Protein AF-A0A9D4VTA0-F1 (afdb_monomer_lite)

Sequence (125 aa):
MDSRAQNNPCTVEEVFRDFKGRRAGLSKALTTDVEDFYNQCDPDKENLCLYGFPSEQWEVNLPAEEVPPELPEPVLGINFARDGMQEKDWMSLVAVHSDSWLLAIAYYFGARFEFDNLTGNAFSI

Structure (mmCIF, N/CA/C/O backbone):
data_AF-A0A9D4VTA0-F1
#
_entry.id   AF-A0A9D4VTA0-F1
#
loop_
_atom_site.group_PDB
_atom_site.id
_atom_site.type_symbol
_atom_site.label_atom_id
_atom_site.label_alt_id
_atom_site.label_comp_id
_atom_site.label_asym_id
_atom_site.label_entity_id
_atom_site.label_seq_id
_atom_site.pdbx_PDB_ins_code
_atom_site.Cartn_x
_atom_site.Cartn_y
_atom_site.Cartn_z
_atom_site.occupancy
_atom_site.B_iso_or_equiv
_atom_site.auth_seq_id
_atom_site.auth_comp_id
_atom_site.auth_asym_id
_atom_site.auth_atom_id
_atom_site.pdbx_PDB_model_num
ATOM 1 N N . MET A 1 1 ? -10.178 13.461 -18.631 1.00 32.44 1 MET A N 1
ATOM 2 C CA . MET A 1 1 ? -8.840 14.091 -18.639 1.00 32.44 1 MET A CA 1
ATOM 3 C C . MET A 1 1 ? -7.875 12.963 -18.361 1.00 32.44 1 MET A C 1
ATOM 5 O O . MET A 1 1 ? -7.663 12.618 -17.208 1.00 32.44 1 MET A O 1
ATOM 9 N N . ASP A 1 2 ? -7.420 12.314 -19.427 1.00 32.69 2 ASP A N 1
ATOM 10 C CA . ASP A 1 2 ? -6.638 11.085 -19.350 1.00 32.69 2 ASP A CA 1
ATOM 11 C C . ASP A 1 2 ? -5.161 11.432 -19.224 1.00 32.69 2 ASP A C 1
ATOM 13 O O . ASP A 1 2 ? -4.492 11.772 -20.195 1.00 32.69 2 ASP A O 1
ATOM 17 N N . SER A 1 3 ? -4.655 11.363 -18.000 1.00 32.12 3 SER A N 1
ATOM 18 C CA . SER A 1 3 ? -3.224 11.404 -17.702 1.00 32.12 3 SER A CA 1
ATOM 19 C C . SER A 1 3 ? -2.720 10.025 -17.268 1.00 32.12 3 SER A C 1
ATOM 21 O O . SER A 1 3 ? -1.893 9.911 -16.370 1.00 32.12 3 SER A O 1
ATOM 23 N N . ARG A 1 4 ? -3.185 8.960 -17.940 1.00 39.97 4 ARG A N 1
ATOM 24 C CA . ARG A 1 4 ? -2.492 7.662 -17.985 1.00 39.97 4 ARG A CA 1
ATOM 25 C C . ARG A 1 4 ? -1.350 7.737 -18.999 1.00 39.97 4 ARG A C 1
ATOM 27 O O . ARG A 1 4 ? -1.319 7.004 -19.979 1.00 39.97 4 ARG A O 1
ATOM 34 N N . ALA A 1 5 ? -0.390 8.630 -18.769 1.00 39.75 5 ALA A N 1
ATOM 35 C CA . ALA A 1 5 ? 0.943 8.398 -19.307 1.00 39.75 5 ALA A CA 1
ATOM 36 C C . ALA A 1 5 ? 1.496 7.185 -18.541 1.00 39.75 5 ALA A C 1
ATOM 38 O O . ALA A 1 5 ? 2.133 7.332 -17.499 1.00 39.75 5 ALA A O 1
ATOM 39 N N . GLN A 1 6 ? 1.128 5.986 -19.004 1.00 52.59 6 GLN A N 1
ATOM 40 C CA . GLN A 1 6 ? 1.672 4.702 -18.581 1.00 52.59 6 GLN A CA 1
ATOM 41 C C . GLN A 1 6 ? 3.169 4.718 -18.902 1.00 52.59 6 GLN A C 1
ATOM 43 O O . GLN A 1 6 ? 3.608 4.293 -19.966 1.00 52.59 6 GLN A O 1
ATOM 48 N N . ASN A 1 7 ? 3.961 5.278 -17.987 1.00 54.34 7 ASN A N 1
ATOM 49 C CA . ASN A 1 7 ? 5.403 5.093 -17.962 1.00 54.34 7 ASN A CA 1
ATOM 50 C C . ASN A 1 7 ? 5.643 3.633 -17.583 1.00 54.34 7 ASN A C 1
ATOM 52 O O . ASN A 1 7 ? 5.785 3.321 -16.404 1.00 54.34 7 ASN A O 1
ATOM 56 N N . ASN A 1 8 ? 5.609 2.741 -18.572 1.00 63.91 8 ASN A N 1
ATOM 57 C CA . ASN A 1 8 ? 6.059 1.368 -18.409 1.00 63.91 8 ASN A CA 1
ATOM 58 C C . ASN A 1 8 ? 7.568 1.434 -18.107 1.00 63.91 8 ASN A C 1
ATOM 60 O O . ASN A 1 8 ? 8.312 1.889 -18.978 1.00 63.91 8 ASN A O 1
ATOM 64 N N . PRO A 1 9 ? 8.029 1.109 -16.887 1.00 66.94 9 PRO A N 1
ATOM 65 C CA . PRO A 1 9 ? 9.435 1.251 -16.533 1.00 66.94 9 PRO A CA 1
ATOM 66 C C . PRO A 1 9 ? 10.286 0.313 -17.396 1.00 66.94 9 PRO A C 1
ATOM 68 O O . PRO A 1 9 ? 10.043 -0.892 -17.409 1.00 66.94 9 PRO A O 1
ATOM 71 N N . CYS A 1 10 ? 11.288 0.850 -18.094 1.00 72.56 10 CYS A N 1
ATOM 72 C CA . CYS A 1 10 ? 12.090 0.103 -19.066 1.00 72.56 10 CYS A CA 1
ATOM 73 C C . CYS A 1 10 ? 13.550 -0.079 -18.626 1.00 72.56 10 CYS A C 1
ATOM 75 O O . CYS A 1 10 ? 14.372 -0.489 -19.435 1.00 72.56 10 CYS A O 1
ATOM 77 N N . THR A 1 11 ? 13.917 0.220 -17.376 1.00 87.00 11 THR A N 1
ATOM 78 C CA . THR A 1 11 ? 15.230 -0.152 -16.809 1.00 87.00 11 THR A CA 1
ATOM 79 C C . THR A 1 11 ? 15.100 -0.621 -15.361 1.00 87.00 11 THR A C 1
ATOM 81 O O . THR A 1 11 ? 14.105 -0.337 -14.691 1.00 87.00 11 THR A O 1
ATOM 84 N N . VAL A 1 12 ? 16.132 -1.299 -14.843 1.00 89.06 12 VAL A N 1
ATOM 85 C CA . VAL A 1 12 ? 16.199 -1.733 -13.434 1.00 89.06 12 VAL A CA 1
ATOM 86 C C . VAL A 1 12 ? 16.011 -0.551 -12.477 1.00 89.06 12 VAL A C 1
ATOM 88 O O . VAL A 1 12 ? 15.290 -0.658 -11.486 1.00 89.06 12 VAL A O 1
ATOM 91 N N . GLU A 1 13 ? 16.618 0.596 -12.777 1.00 91.44 13 GLU A N 1
ATOM 92 C CA . GLU A 1 13 ? 16.502 1.817 -11.980 1.00 91.44 13 GLU A CA 1
ATOM 93 C C . GLU A 1 13 ? 15.074 2.364 -11.982 1.00 91.44 13 GLU A C 1
ATOM 95 O O . GLU A 1 13 ? 14.597 2.840 -10.949 1.00 91.44 13 GLU A O 1
ATOM 100 N N . GLU A 1 14 ? 14.380 2.294 -13.118 1.00 91.69 14 GLU A N 1
ATOM 101 C CA . GLU A 1 14 ? 12.995 2.745 -13.228 1.00 91.69 14 GLU A CA 1
ATOM 102 C C . GLU A 1 14 ? 12.033 1.809 -12.498 1.00 91.69 14 GLU A C 1
ATOM 104 O O . GLU A 1 14 ? 11.169 2.296 -11.768 1.00 91.69 14 GLU A O 1
ATOM 109 N N . VAL A 1 15 ? 12.230 0.491 -12.614 1.00 92.75 15 VAL A N 1
ATOM 110 C CA . VAL A 1 15 ? 11.475 -0.519 -11.855 1.00 92.75 15 VAL A CA 1
ATOM 111 C C . VAL A 1 15 ? 11.689 -0.321 -10.357 1.00 92.75 15 VAL A C 1
ATOM 113 O O . VAL A 1 15 ? 10.735 -0.295 -9.582 1.00 92.75 15 VAL A O 1
ATOM 116 N N . PHE A 1 16 ? 12.933 -0.111 -9.923 1.00 94.50 16 PHE A N 1
ATOM 117 C CA . PHE A 1 16 ? 13.227 0.125 -8.513 1.00 94.50 16 PHE A CA 1
ATOM 118 C C . PHE A 1 16 ? 12.671 1.466 -8.010 1.00 94.50 16 PHE A C 1
ATOM 120 O O . PHE A 1 16 ? 12.272 1.584 -6.848 1.00 94.50 16 PHE A O 1
ATOM 127 N N . ARG A 1 17 ? 12.624 2.495 -8.863 1.00 95.81 17 ARG A N 1
ATOM 128 C CA . ARG A 1 17 ? 11.980 3.780 -8.554 1.00 95.81 17 ARG A CA 1
ATOM 129 C C . ARG A 1 17 ? 10.468 3.616 -8.384 1.00 95.81 17 ARG A C 1
ATOM 131 O O . ARG A 1 17 ? 9.944 4.119 -7.394 1.00 95.81 17 ARG A O 1
ATOM 138 N N . ASP A 1 18 ? 9.805 2.892 -9.286 1.00 96.25 18 ASP A N 1
ATOM 139 C CA . ASP A 1 18 ? 8.381 2.541 -9.184 1.00 96.25 18 ASP A CA 1
ATOM 140 C C . ASP A 1 18 ? 8.101 1.765 -7.884 1.00 96.25 18 ASP A C 1
ATOM 142 O O . ASP A 1 18 ? 7.295 2.215 -7.066 1.00 96.25 18 ASP A O 1
ATOM 146 N N . PHE A 1 19 ? 8.870 0.701 -7.618 1.00 97.31 19 PHE A N 1
ATOM 147 C CA . PHE A 1 19 ? 8.779 -0.096 -6.391 1.00 97.31 19 PHE A CA 1
ATOM 148 C C . PHE A 1 19 ? 8.879 0.771 -5.131 1.00 97.31 19 PHE A C 1
ATOM 150 O O . PHE A 1 19 ? 8.045 0.666 -4.230 1.00 97.31 19 PHE A O 1
ATOM 157 N N . LYS A 1 20 ? 9.885 1.655 -5.055 1.00 98.31 20 LYS A N 1
ATOM 158 C CA . LYS A 1 20 ? 10.062 2.553 -3.903 1.00 98.31 20 LYS A CA 1
ATOM 159 C C . LYS A 1 20 ? 8.881 3.499 -3.728 1.00 98.31 20 LYS A C 1
ATOM 161 O O . LYS A 1 20 ? 8.456 3.695 -2.592 1.00 98.31 20 LYS A O 1
ATOM 166 N N . GLY A 1 21 ? 8.362 4.056 -4.822 1.00 98.50 21 GLY A N 1
ATOM 167 C CA . GLY A 1 21 ? 7.210 4.952 -4.787 1.00 98.50 21 GLY A CA 1
ATOM 168 C C . GLY A 1 21 ? 5.980 4.254 -4.211 1.00 98.50 21 GLY A C 1
ATOM 169 O O . GLY A 1 21 ? 5.426 4.687 -3.201 1.00 98.50 21 GLY A O 1
ATOM 170 N N . ARG A 1 22 ? 5.623 3.096 -4.774 1.00 98.62 22 ARG A N 1
ATOM 171 C CA . ARG A 1 22 ? 4.481 2.297 -4.303 1.00 98.62 22 ARG A CA 1
ATOM 172 C C . ARG A 1 22 ? 4.647 1.854 -2.853 1.00 98.62 22 ARG A C 1
ATOM 174 O O . ARG A 1 22 ? 3.715 1.988 -2.064 1.00 98.62 22 ARG A O 1
ATOM 181 N N . ARG A 1 23 ? 5.845 1.389 -2.480 1.00 98.75 23 ARG A N 1
ATOM 182 C CA . ARG A 1 23 ? 6.174 1.004 -1.100 1.00 98.75 23 ARG A CA 1
ATOM 183 C C . ARG A 1 23 ? 6.018 2.170 -0.128 1.00 98.75 23 ARG A C 1
ATOM 185 O O . ARG A 1 23 ? 5.537 1.959 0.978 1.00 98.75 23 ARG A O 1
ATOM 192 N N . ALA A 1 24 ? 6.411 3.382 -0.515 1.00 98.75 24 ALA A N 1
ATOM 193 C CA . ALA A 1 24 ? 6.226 4.563 0.322 1.00 98.75 24 ALA A CA 1
ATOM 194 C C . ALA A 1 24 ? 4.736 4.866 0.544 1.00 98.75 24 ALA A C 1
ATOM 196 O O . ALA A 1 24 ? 4.349 5.132 1.678 1.00 98.75 24 ALA A O 1
ATOM 197 N N . GLY A 1 25 ? 3.901 4.756 -0.496 1.00 98.69 25 GLY A N 1
ATOM 198 C CA . GLY A 1 25 ? 2.443 4.886 -0.370 1.00 98.69 25 GLY A CA 1
ATOM 199 C C . GLY A 1 25 ? 1.846 3.857 0.593 1.00 98.69 25 GLY A C 1
ATOM 200 O O . GLY A 1 25 ? 1.174 4.225 1.552 1.00 98.69 25 GLY A O 1
ATOM 201 N N . LEU A 1 26 ? 2.176 2.577 0.408 1.00 98.69 26 LEU A N 1
ATOM 202 C CA . LEU A 1 26 ? 1.720 1.493 1.288 1.00 98.69 26 LEU A CA 1
ATOM 203 C C . LEU A 1 26 ? 2.212 1.670 2.729 1.00 98.69 26 LEU A C 1
ATOM 205 O O . LEU A 1 26 ? 1.461 1.473 3.679 1.00 98.69 26 LEU A O 1
ATOM 209 N N . SER A 1 27 ? 3.464 2.097 2.908 1.00 98.62 27 SER A N 1
ATOM 210 C CA . SER A 1 27 ? 4.005 2.386 4.234 1.00 98.62 27 SER A CA 1
ATOM 211 C C . SER A 1 27 ? 3.253 3.529 4.912 1.00 98.62 27 SER A C 1
ATOM 213 O O . SER A 1 27 ? 3.067 3.459 6.123 1.00 98.62 27 SER A O 1
ATOM 215 N N . LYS A 1 28 ? 2.823 4.566 4.177 1.00 98.69 28 LYS A N 1
ATOM 216 C CA . LYS A 1 28 ? 2.005 5.657 4.733 1.00 98.69 28 LYS A CA 1
ATOM 217 C C . LYS A 1 28 ? 0.652 5.125 5.203 1.00 98.69 28 LYS A C 1
ATOM 219 O O . LYS A 1 28 ? 0.353 5.302 6.381 1.00 98.69 28 LYS A O 1
ATOM 224 N N . ALA A 1 29 ? -0.062 4.377 4.356 1.00 98.69 29 ALA A N 1
ATOM 225 C CA . ALA A 1 29 ? -1.334 3.733 4.706 1.00 98.69 29 ALA A CA 1
ATOM 226 C C . ALA A 1 29 ? -1.227 2.896 5.991 1.00 98.69 29 ALA A C 1
ATOM 228 O O . ALA A 1 29 ? -2.066 2.981 6.878 1.00 98.69 29 ALA A O 1
ATOM 229 N N . LEU A 1 30 ? -0.148 2.115 6.113 1.00 98.38 30 LEU A N 1
ATOM 230 C CA . LEU A 1 30 ? 0.040 1.174 7.217 1.00 98.38 30 LEU A CA 1
ATOM 231 C C . LEU A 1 30 ? 0.674 1.784 8.478 1.00 98.38 30 LEU A C 1
ATOM 233 O O . LEU A 1 30 ? 0.889 1.066 9.454 1.00 98.38 30 LEU A O 1
ATOM 237 N N . THR A 1 31 ? 1.020 3.077 8.472 1.00 98.25 31 THR A N 1
ATOM 238 C CA . THR A 1 31 ? 1.672 3.728 9.623 1.00 98.25 31 THR A CA 1
ATOM 239 C C . THR A 1 31 ? 1.136 5.123 9.915 1.00 98.25 31 THR A C 1
ATOM 241 O O . THR A 1 31 ? 0.595 5.355 10.988 1.00 98.25 31 THR A O 1
ATOM 244 N N . THR A 1 32 ? 1.311 6.061 8.986 1.00 98.50 32 THR A N 1
ATOM 245 C CA . THR A 1 32 ? 1.012 7.484 9.192 1.00 98.50 32 THR A CA 1
ATOM 246 C C . THR A 1 32 ? -0.484 7.740 9.073 1.00 98.50 32 THR A C 1
ATOM 248 O O . THR A 1 32 ? -1.040 8.481 9.877 1.00 98.50 32 THR A O 1
ATOM 251 N N . ASP A 1 33 ? -1.130 7.052 8.132 1.00 98.56 33 ASP A N 1
ATOM 252 C CA . ASP A 1 33 ? -2.539 7.230 7.785 1.00 98.56 33 ASP A CA 1
ATOM 253 C C . ASP A 1 33 ? -3.387 6.027 8.239 1.00 98.56 33 ASP A C 1
ATOM 255 O O . ASP A 1 33 ? -4.440 5.749 7.669 1.00 98.56 33 ASP A O 1
ATOM 259 N N . VAL A 1 34 ? -2.926 5.291 9.260 1.00 97.88 34 VAL A N 1
ATOM 260 C CA . VAL A 1 34 ? -3.540 4.024 9.702 1.00 97.88 34 VAL A CA 1
ATOM 261 C C . VAL A 1 34 ? -5.022 4.163 10.047 1.00 97.88 34 VAL A C 1
ATOM 263 O O . VAL A 1 34 ? -5.810 3.299 9.677 1.00 97.88 34 VAL A O 1
ATOM 266 N N . GLU A 1 35 ? -5.422 5.257 10.698 1.00 97.88 35 GLU A N 1
ATOM 267 C CA . GLU A 1 35 ? -6.826 5.494 11.050 1.00 97.88 35 GLU A CA 1
ATOM 268 C C . GLU A 1 35 ? -7.699 5.703 9.804 1.00 97.88 35 GLU A C 1
ATOM 270 O O . GLU A 1 35 ? -8.801 5.164 9.722 1.00 97.88 35 GLU A O 1
ATOM 275 N N . ASP A 1 36 ? -7.211 6.454 8.813 1.00 98.44 36 ASP A N 1
ATOM 276 C CA . ASP A 1 36 ? -7.928 6.682 7.554 1.00 98.44 36 ASP A CA 1
ATOM 277 C C . ASP A 1 36 ? -8.048 5.378 6.755 1.00 98.44 36 ASP A C 1
ATOM 279 O O . ASP A 1 36 ? -9.143 4.975 6.358 1.00 98.44 36 ASP A O 1
ATOM 283 N N . PHE A 1 37 ? -6.941 4.645 6.625 1.00 98.44 37 PHE A N 1
ATOM 284 C CA . PHE A 1 37 ? -6.919 3.330 5.993 1.00 98.44 37 PHE A CA 1
ATOM 285 C C . PHE A 1 37 ? -7.893 2.342 6.664 1.00 98.44 37 PHE A C 1
ATOM 287 O O . PHE A 1 37 ? -8.692 1.695 5.978 1.00 98.44 37 PHE A O 1
ATOM 294 N N . TYR A 1 38 ? -7.883 2.260 7.999 1.00 97.81 38 TYR A N 1
ATOM 295 C CA . TYR A 1 38 ? -8.777 1.391 8.769 1.00 97.81 38 TYR A CA 1
ATOM 296 C C . TYR A 1 38 ? -10.255 1.731 8.526 1.00 97.81 38 TYR A C 1
ATOM 298 O O . TYR A 1 38 ? -11.079 0.838 8.293 1.00 97.81 38 TYR A O 1
ATOM 306 N N . ASN A 1 39 ? -10.589 3.025 8.537 1.00 97.44 39 ASN A N 1
ATOM 307 C CA . ASN A 1 39 ? -11.952 3.514 8.333 1.00 97.44 39 ASN A CA 1
ATOM 308 C C . ASN A 1 39 ? -12.462 3.278 6.904 1.00 97.44 39 ASN A C 1
ATOM 310 O O . ASN A 1 39 ? -13.650 3.017 6.713 1.00 97.44 39 ASN A O 1
ATOM 314 N N . GLN A 1 40 ? -11.586 3.336 5.896 1.00 98.25 40 GLN A N 1
ATOM 315 C CA . GLN A 1 40 ? -11.956 3.044 4.508 1.00 98.25 40 GLN A CA 1
ATOM 316 C C . GLN A 1 40 ? -12.226 1.548 4.263 1.00 98.25 40 GLN A C 1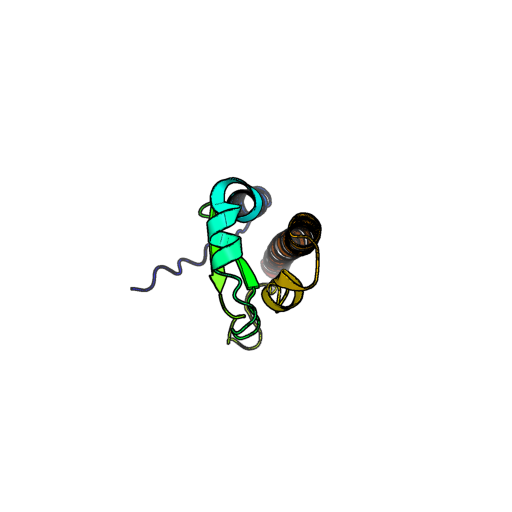
ATOM 318 O O . GLN A 1 40 ? -13.057 1.216 3.411 1.00 98.25 40 GLN A O 1
ATOM 323 N N . CYS A 1 41 ? -11.591 0.657 5.034 1.00 98.00 41 CYS A N 1
ATOM 324 C CA . CYS A 1 41 ? -11.733 -0.802 4.950 1.00 98.00 41 CYS A CA 1
ATOM 325 C C . CYS A 1 41 ? -13.017 -1.333 5.613 1.00 98.00 41 CYS A C 1
ATOM 327 O O . CYS A 1 41 ? -12.967 -2.194 6.487 1.00 98.00 41 CYS A O 1
ATOM 329 N N . ASP A 1 42 ? -14.171 -0.820 5.198 1.00 96.88 42 ASP A N 1
ATOM 330 C CA . ASP A 1 42 ? -15.489 -1.207 5.709 1.00 96.88 42 ASP A CA 1
ATOM 331 C C . ASP A 1 42 ? -15.852 -2.670 5.341 1.00 96.88 42 ASP A C 1
ATOM 333 O O . ASP A 1 42 ? -15.932 -2.984 4.148 1.00 96.88 42 ASP A O 1
ATOM 337 N N . PRO A 1 43 ? -16.067 -3.577 6.317 1.00 96.44 43 PRO A N 1
ATOM 338 C CA . PRO A 1 43 ? -16.424 -4.976 6.076 1.00 96.44 43 PRO A CA 1
ATOM 339 C C . PRO A 1 43 ? -17.793 -5.171 5.417 1.00 96.44 43 PRO A C 1
ATOM 341 O O . PRO A 1 43 ? -18.026 -6.233 4.847 1.00 96.44 43 PRO A O 1
ATOM 344 N N . ASP A 1 44 ? -18.679 -4.171 5.472 1.00 95.94 44 ASP A N 1
ATOM 345 C CA . ASP A 1 44 ? -20.004 -4.230 4.841 1.00 95.94 44 ASP A CA 1
ATOM 346 C C . ASP A 1 44 ? -19.966 -3.862 3.343 1.00 95.94 44 ASP A C 1
ATOM 348 O O . ASP A 1 44 ? -20.972 -3.983 2.637 1.00 95.94 44 ASP A O 1
ATOM 352 N N . LYS A 1 45 ? -18.811 -3.415 2.833 1.00 95.50 45 LYS A N 1
ATOM 353 C CA . LYS A 1 45 ? -18.591 -3.176 1.401 1.00 95.50 45 LYS A CA 1
ATOM 354 C C . LYS A 1 45 ? -18.172 -4.454 0.680 1.00 95.50 45 LYS A C 1
ATOM 356 O O . LYS A 1 45 ? -17.749 -5.437 1.283 1.00 95.50 45 LYS A O 1
ATOM 361 N N . GLU A 1 46 ? -18.245 -4.407 -0.649 1.00 95.69 46 GLU A N 1
ATOM 362 C CA . GLU A 1 46 ? -17.627 -5.415 -1.514 1.00 95.69 46 GLU A CA 1
ATOM 363 C C . GLU A 1 46 ? -16.131 -5.596 -1.202 1.00 95.69 46 GLU A C 1
ATOM 365 O O . GLU A 1 46 ? -15.522 -4.803 -0.486 1.00 95.69 46 GLU A O 1
ATOM 370 N N . ASN A 1 47 ? -15.527 -6.665 -1.718 1.00 95.88 47 ASN A N 1
ATOM 371 C CA . ASN A 1 47 ? -14.152 -7.016 -1.385 1.00 95.88 47 ASN A CA 1
ATOM 372 C C . ASN A 1 47 ? -13.170 -5.941 -1.882 1.00 95.88 47 ASN A C 1
ATOM 374 O O . ASN A 1 47 ? -12.982 -5.769 -3.085 1.00 95.88 47 ASN A O 1
ATOM 378 N N . LEU A 1 48 ? -12.529 -5.246 -0.944 1.00 97.62 48 LEU A N 1
ATOM 379 C CA . LEU A 1 48 ? -11.608 -4.146 -1.216 1.00 97.62 48 LEU A CA 1
ATOM 380 C C . LEU A 1 48 ? -10.158 -4.626 -1.296 1.00 97.62 48 LEU A C 1
ATOM 382 O O . LEU A 1 48 ? -9.777 -5.646 -0.713 1.00 97.62 48 LEU A O 1
ATOM 386 N N . CYS A 1 49 ? -9.348 -3.826 -1.975 1.00 97.81 49 CYS A N 1
ATOM 387 C CA . CYS A 1 49 ? -7.915 -3.981 -2.155 1.00 97.81 49 CYS A CA 1
ATOM 388 C C . CYS A 1 49 ? -7.187 -2.721 -1.669 1.00 97.81 49 CYS A C 1
ATOM 390 O O . CYS A 1 49 ? -7.737 -1.622 -1.737 1.00 97.81 49 CYS A O 1
ATOM 392 N N . LEU A 1 50 ? -5.928 -2.864 -1.244 1.00 98.44 50 LEU A N 1
ATOM 393 C CA . LEU A 1 50 ? -5.032 -1.735 -0.979 1.00 98.44 50 LEU A CA 1
ATOM 394 C C . LEU A 1 50 ? -4.040 -1.586 -2.136 1.00 98.44 50 LEU A C 1
ATOM 396 O O . LEU A 1 50 ? -3.270 -2.503 -2.426 1.00 98.44 50 LEU A O 1
ATOM 400 N N . TYR A 1 51 ? -4.031 -0.410 -2.756 1.00 98.19 51 TYR A N 1
ATOM 401 C CA . TYR A 1 51 ? -3.136 -0.048 -3.847 1.00 98.19 51 TYR A CA 1
ATOM 402 C C . TYR A 1 51 ? -2.079 0.951 -3.388 1.00 98.19 51 TYR A C 1
ATOM 404 O O . TYR A 1 51 ? -2.365 1.907 -2.674 1.00 98.19 51 TYR A O 1
ATOM 412 N N . GLY A 1 52 ? -0.850 0.753 -3.860 1.00 98.12 52 GLY A N 1
ATOM 413 C CA . GLY A 1 52 ? 0.242 1.720 -3.792 1.00 98.12 52 GLY A CA 1
ATOM 414 C C . GLY A 1 52 ? 0.605 2.229 -5.184 1.00 98.12 52 GLY A C 1
ATOM 415 O O . GLY A 1 52 ? 0.705 1.446 -6.138 1.00 98.12 52 GLY A O 1
ATOM 416 N N . PHE A 1 53 ? 0.856 3.533 -5.294 1.00 97.75 53 PHE A N 1
ATOM 417 C CA . PHE A 1 53 ? 1.179 4.197 -6.557 1.00 97.75 53 PHE A CA 1
ATOM 418 C C . PHE A 1 53 ? 2.615 4.728 -6.596 1.00 97.75 53 PHE A C 1
ATOM 420 O O . PHE A 1 53 ? 3.168 5.099 -5.560 1.00 97.75 53 PHE A O 1
ATOM 427 N N . PRO A 1 54 ? 3.223 4.853 -7.791 1.00 96.94 54 PRO A N 1
ATOM 428 C CA . PRO A 1 54 ? 4.578 5.398 -7.936 1.00 96.94 54 PRO A CA 1
ATOM 429 C C . PRO A 1 54 ? 4.709 6.848 -7.452 1.00 96.94 54 PRO A C 1
ATOM 431 O O . PRO A 1 54 ? 5.808 7.295 -7.142 1.00 96.94 54 PRO A O 1
ATOM 434 N N . SER A 1 55 ? 3.586 7.566 -7.355 1.00 97.44 55 SER A N 1
ATOM 435 C CA . SER A 1 55 ? 3.451 8.908 -6.773 1.00 97.44 55 SER A CA 1
ATOM 436 C C . SER A 1 55 ? 3.510 8.934 -5.238 1.00 97.44 55 SER A C 1
ATOM 438 O O . SER A 1 55 ? 3.232 9.968 -4.630 1.00 97.44 55 SER A O 1
ATOM 440 N N . GLU A 1 56 ? 3.836 7.804 -4.603 1.00 98.31 56 GLU A N 1
ATOM 441 C CA . GLU A 1 56 ? 3.865 7.632 -3.147 1.00 98.31 56 GLU A CA 1
ATOM 442 C C . GLU A 1 56 ? 2.517 7.859 -2.458 1.00 98.31 56 GLU A C 1
ATOM 444 O O . GLU A 1 56 ? 2.474 8.196 -1.269 1.00 98.31 56 GLU A O 1
ATOM 449 N N . GLN A 1 57 ? 1.435 7.702 -3.216 1.00 98.44 57 GLN A N 1
ATOM 450 C CA . GLN A 1 57 ? 0.062 7.710 -2.728 1.00 98.44 57 GLN A CA 1
ATOM 451 C C . GLN A 1 57 ? -0.437 6.275 -2.564 1.00 98.44 57 GLN A C 1
ATOM 453 O O . GLN A 1 57 ? 0.124 5.338 -3.146 1.00 98.44 57 GLN A O 1
ATOM 458 N N . TRP A 1 58 ? -1.501 6.118 -1.791 1.00 98.69 58 TRP A N 1
ATOM 459 C CA . TRP A 1 58 ? -2.213 4.862 -1.611 1.00 98.69 58 TRP A CA 1
ATOM 460 C C . TRP A 1 58 ? -3.712 5.063 -1.837 1.00 98.69 58 TRP A C 1
ATOM 462 O O . TRP A 1 58 ? -4.199 6.191 -1.791 1.00 98.69 58 TRP A O 1
ATOM 472 N N . GLU A 1 59 ? -4.428 3.977 -2.113 1.00 98.44 59 GLU A N 1
ATOM 473 C CA . GLU A 1 59 ? -5.880 3.988 -2.308 1.00 98.44 59 GLU A CA 1
ATOM 474 C C . GLU A 1 59 ? -6.485 2.654 -1.869 1.00 98.44 59 GLU A C 1
ATOM 476 O O . GLU A 1 59 ? -5.912 1.594 -2.130 1.00 98.44 59 GLU A O 1
ATOM 481 N N . VAL A 1 60 ? -7.656 2.706 -1.235 1.00 98.25 60 VAL A N 1
ATOM 482 C CA . VAL A 1 60 ? -8.507 1.534 -1.014 1.00 98.25 60 VAL A CA 1
ATOM 483 C C . VAL A 1 60 ? -9.624 1.556 -2.050 1.00 98.25 60 VAL A C 1
ATOM 485 O O . VAL A 1 60 ? -10.431 2.483 -2.072 1.00 98.25 60 VAL A O 1
ATOM 488 N N . ASN A 1 61 ? -9.669 0.548 -2.917 1.00 96.69 61 ASN A N 1
ATOM 489 C CA . ASN A 1 61 ? -10.657 0.479 -3.994 1.00 96.69 61 ASN A CA 1
ATOM 490 C C . ASN A 1 61 ? -11.005 -0.977 -4.343 1.00 96.69 61 ASN A C 1
ATOM 492 O O . ASN A 1 61 ? -10.372 -1.913 -3.848 1.00 96.69 61 ASN A O 1
ATOM 496 N N . LEU A 1 62 ? -12.023 -1.165 -5.179 1.00 95.06 62 LEU A N 1
ATOM 497 C CA . LEU A 1 62 ? -12.375 -2.455 -5.771 1.00 95.06 62 LEU A CA 1
ATOM 498 C C . LEU A 1 62 ? -11.250 -2.962 -6.696 1.00 95.06 62 LEU A C 1
ATOM 500 O O . LEU A 1 62 ? -10.464 -2.152 -7.199 1.00 95.06 62 LEU A O 1
ATOM 504 N N . PRO A 1 63 ? -11.159 -4.288 -6.926 1.00 92.00 63 PRO A N 1
ATOM 505 C CA . PRO A 1 63 ? -10.250 -4.860 -7.917 1.00 92.00 63 PRO A CA 1
ATOM 506 C C . PRO A 1 63 ? -10.498 -4.295 -9.322 1.00 92.00 63 PRO A C 1
ATOM 508 O O . PRO A 1 63 ? -11.554 -3.726 -9.606 1.00 92.00 63 PRO A O 1
ATOM 511 N N . ALA A 1 64 ? -9.522 -4.456 -10.218 1.00 87.00 64 ALA A N 1
ATOM 512 C CA . ALA A 1 64 ? -9.656 -3.940 -11.575 1.00 87.00 64 ALA A CA 1
ATOM 513 C C . ALA A 1 64 ? -10.756 -4.702 -12.336 1.00 87.00 64 ALA A C 1
ATOM 515 O O . ALA A 1 64 ? -10.815 -5.926 -12.300 1.00 87.00 64 ALA A O 1
ATOM 516 N N . GLU A 1 65 ? -11.611 -3.982 -13.069 1.00 87.12 65 GLU A N 1
ATOM 517 C CA . GLU A 1 65 ? -12.667 -4.608 -13.883 1.00 87.12 65 GLU A CA 1
ATOM 518 C C . GLU A 1 65 ? -12.134 -5.233 -15.189 1.00 87.12 65 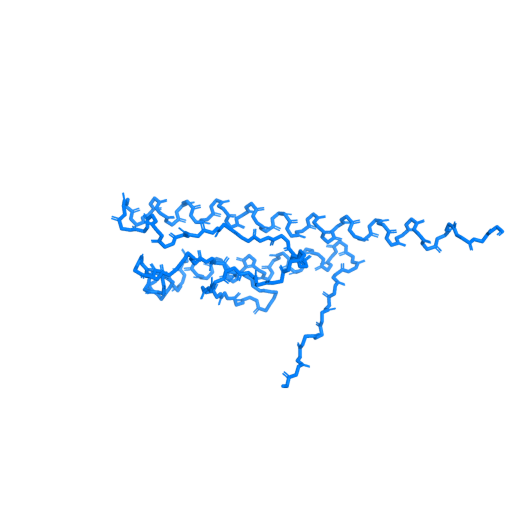GLU A C 1
ATOM 520 O O . GLU A 1 65 ? -12.818 -6.040 -15.820 1.00 87.12 65 GLU A O 1
ATOM 525 N N . GLU A 1 66 ? -10.931 -4.847 -15.633 1.00 83.31 66 GLU A N 1
ATOM 526 C CA . GLU A 1 66 ? -10.337 -5.315 -16.891 1.00 83.31 66 GLU A CA 1
ATOM 527 C C . GLU A 1 66 ? -9.915 -6.793 -16.823 1.00 83.31 66 GLU A C 1
ATOM 529 O O . GLU A 1 66 ? -9.282 -7.235 -15.866 1.00 83.31 66 GLU A O 1
ATOM 534 N N . VAL A 1 67 ? -10.215 -7.557 -17.884 1.00 83.62 67 VAL A N 1
ATOM 535 C CA . VAL A 1 67 ? -9.910 -8.995 -17.977 1.00 83.62 67 VAL A CA 1
ATOM 536 C C . VAL A 1 67 ? -9.152 -9.307 -19.284 1.00 83.62 67 VAL A C 1
ATOM 538 O O . VAL A 1 67 ? -9.765 -9.252 -20.355 1.00 83.62 67 VAL A O 1
ATOM 541 N N . PRO A 1 68 ? -7.857 -9.696 -19.236 1.00 82.31 68 PRO A N 1
ATOM 542 C CA . PRO A 1 68 ? -6.997 -9.744 -18.050 1.00 82.31 68 PRO A CA 1
ATOM 543 C C . PRO A 1 68 ? -6.532 -8.340 -17.614 1.00 82.31 68 PRO A C 1
ATOM 545 O O . PRO A 1 68 ? -6.381 -7.466 -18.471 1.00 82.31 68 PRO A O 1
ATOM 548 N N . PRO A 1 69 ? -6.246 -8.130 -16.318 1.00 85.56 69 PRO A N 1
ATOM 549 C CA . PRO A 1 69 ? -5.686 -6.871 -15.839 1.00 85.56 69 PRO A CA 1
ATOM 550 C C . PRO A 1 69 ? -4.260 -6.660 -16.368 1.00 85.56 69 PRO A C 1
ATOM 552 O O . PRO A 1 69 ? -3.513 -7.616 -16.598 1.00 85.56 69 PRO A O 1
ATOM 555 N N . GLU A 1 70 ? -3.862 -5.395 -16.543 1.00 87.38 70 GLU A N 1
ATOM 556 C CA . GLU A 1 70 ? -2.522 -5.052 -17.037 1.00 87.38 70 GLU A CA 1
ATOM 557 C C . GLU A 1 70 ? -1.418 -5.415 -16.033 1.00 87.38 70 GLU A C 1
ATOM 559 O O . GLU A 1 70 ? -0.371 -5.927 -16.431 1.00 87.38 70 GLU A O 1
ATOM 564 N N . LEU A 1 71 ? -1.637 -5.143 -14.744 1.00 90.31 71 LEU A N 1
ATOM 565 C CA . LEU A 1 71 ? -0.689 -5.407 -13.660 1.00 90.31 71 LEU A CA 1
ATOM 566 C C . LEU A 1 71 ? -1.189 -6.550 -12.768 1.00 90.31 71 LEU A C 1
ATOM 568 O O . LEU A 1 71 ? -2.399 -6.764 -12.685 1.00 90.31 71 LEU A O 1
ATOM 572 N N . PRO A 1 72 ? -0.287 -7.246 -12.047 1.00 94.44 72 PRO A N 1
ATOM 573 C CA . PRO A 1 72 ? -0.685 -8.141 -10.967 1.00 94.44 72 PRO A CA 1
ATOM 574 C C . PRO A 1 72 ? -1.642 -7.444 -9.997 1.00 94.44 72 PRO A C 1
ATOM 576 O O . PRO A 1 72 ? -1.397 -6.307 -9.585 1.00 94.44 72 PRO A O 1
ATOM 579 N N . GLU A 1 73 ? -2.714 -8.126 -9.611 1.00 94.00 73 GLU A N 1
ATOM 580 C CA . GLU A 1 73 ? -3.689 -7.582 -8.668 1.00 94.00 73 GLU A CA 1
ATOM 581 C C . GLU A 1 73 ? -3.217 -7.757 -7.214 1.00 94.00 73 GLU A C 1
ATOM 583 O O . GLU A 1 73 ? -2.581 -8.767 -6.887 1.00 94.00 73 GLU A O 1
ATOM 588 N N . PRO A 1 74 ? -3.485 -6.779 -6.328 1.00 96.50 74 PRO A N 1
ATOM 589 C CA . PRO A 1 74 ? -3.259 -6.932 -4.893 1.00 96.50 74 PRO A CA 1
ATOM 590 C C . PRO A 1 74 ? -4.234 -7.949 -4.284 1.00 96.50 74 PRO A C 1
ATOM 592 O O . PRO A 1 74 ? -5.144 -8.453 -4.942 1.00 96.50 74 PRO A O 1
ATOM 595 N N . VAL A 1 75 ? -4.048 -8.260 -2.999 1.00 96.38 75 VAL A N 1
ATOM 596 C CA . VAL A 1 75 ? -4.956 -9.171 -2.293 1.00 96.38 75 VAL A CA 1
ATOM 597 C C . VAL A 1 75 ? -6.367 -8.580 -2.207 1.00 96.38 75 VAL A C 1
ATOM 599 O O . VAL A 1 75 ? -6.557 -7.433 -1.802 1.00 96.38 75 VAL A O 1
ATOM 602 N N . LEU A 1 76 ? -7.347 -9.403 -2.569 1.00 95.25 76 LEU A N 1
ATOM 603 C CA . LEU A 1 76 ? -8.762 -9.067 -2.548 1.00 95.25 76 LEU A CA 1
ATOM 604 C C . LEU A 1 76 ? -9.385 -9.360 -1.178 1.00 95.25 76 LEU A C 1
ATOM 606 O O . LEU A 1 76 ? -9.155 -10.425 -0.604 1.00 95.25 76 LEU A O 1
ATOM 610 N N . GLY A 1 77 ? -10.235 -8.452 -0.699 1.00 95.88 77 GLY A N 1
ATOM 611 C CA . GLY A 1 77 ? -11.056 -8.661 0.493 1.00 95.88 77 GLY A CA 1
ATOM 612 C C . GLY A 1 77 ? -10.327 -8.384 1.804 1.00 95.88 77 GLY A C 1
ATOM 613 O O . GLY A 1 77 ? -10.615 -9.031 2.811 1.00 95.88 77 GLY A O 1
ATOM 614 N N . ILE A 1 78 ? -9.395 -7.424 1.825 1.00 96.81 78 ILE A N 1
ATOM 615 C CA . ILE A 1 78 ? -8.685 -7.053 3.064 1.00 96.81 78 ILE A CA 1
ATOM 616 C C . ILE A 1 78 ? -9.640 -6.583 4.164 1.00 96.81 78 ILE A C 1
ATOM 618 O O . ILE A 1 78 ? -9.384 -6.810 5.343 1.00 96.81 78 ILE A O 1
ATOM 622 N N . ASN A 1 79 ? -10.760 -5.970 3.783 1.00 97.69 79 ASN A N 1
ATOM 623 C CA . ASN A 1 79 ? -11.797 -5.484 4.685 1.00 97.69 79 ASN A CA 1
ATOM 624 C C . ASN A 1 79 ? -12.560 -6.620 5.385 1.00 97.69 79 ASN A C 1
ATOM 626 O O . ASN A 1 79 ? -12.995 -6.442 6.518 1.00 97.69 79 ASN A O 1
ATOM 630 N N . PHE A 1 80 ? -12.659 -7.807 4.776 1.00 94.00 80 PHE A N 1
ATOM 631 C CA . PHE A 1 80 ? -13.434 -8.922 5.332 1.00 94.00 80 PHE A CA 1
ATOM 632 C C . PHE A 1 80 ? -12.887 -9.418 6.679 1.00 94.00 80 PHE A C 1
ATOM 634 O O . PHE A 1 80 ? -13.641 -9.769 7.582 1.00 94.00 80 PHE A O 1
ATOM 641 N N . ALA A 1 81 ? -11.560 -9.438 6.830 1.00 90.38 81 ALA A N 1
ATOM 642 C CA . ALA A 1 81 ? -10.902 -9.937 8.035 1.00 90.38 81 ALA A CA 1
ATOM 643 C C . ALA A 1 81 ? -10.683 -8.864 9.118 1.00 90.38 81 ALA A C 1
ATOM 645 O O . ALA A 1 81 ? -10.213 -9.215 10.201 1.00 90.38 81 ALA A O 1
ATOM 646 N N . ARG A 1 82 ? -11.007 -7.587 8.848 1.00 95.94 82 ARG A N 1
ATOM 647 C CA . ARG A 1 82 ? -10.642 -6.443 9.706 1.00 95.94 82 ARG A CA 1
ATOM 648 C C . ARG A 1 82 ? -11.144 -6.605 11.140 1.00 95.94 82 ARG A C 1
ATOM 650 O O . ARG A 1 82 ? -10.350 -6.560 12.072 1.00 95.94 82 ARG A O 1
ATOM 657 N N . ASP A 1 83 ? -12.437 -6.879 11.301 1.00 93.94 83 ASP A N 1
ATOM 658 C CA . ASP A 1 83 ? -13.083 -6.967 12.620 1.00 93.94 83 ASP A CA 1
ATOM 659 C C . ASP A 1 83 ? -13.013 -8.386 13.226 1.00 93.94 83 ASP A C 1
ATOM 661 O O . ASP A 1 83 ? -13.465 -8.626 14.346 1.00 93.94 83 ASP A O 1
ATOM 665 N N . GLY A 1 84 ? -12.438 -9.345 12.489 1.00 93.50 84 GLY A N 1
ATOM 666 C CA . GLY A 1 84 ? -12.307 -10.748 12.895 1.00 93.50 84 GLY A CA 1
ATOM 667 C C . GLY A 1 84 ? -11.024 -11.079 13.665 1.00 93.50 84 GLY A C 1
ATOM 668 O O . GLY A 1 84 ? -10.858 -12.221 14.098 1.00 93.50 84 GLY A O 1
ATOM 669 N N . MET A 1 85 ? -10.103 -10.124 13.827 1.00 95.62 85 MET A N 1
ATOM 670 C CA . MET A 1 85 ? -8.834 -10.305 14.543 1.00 95.62 85 MET A CA 1
ATOM 671 C C . MET A 1 85 ? -8.358 -9.005 15.202 1.00 95.62 85 MET A C 1
ATOM 673 O O . MET A 1 85 ? -8.978 -7.957 15.053 1.00 95.62 85 MET A O 1
ATOM 677 N N . GLN A 1 86 ? -7.262 -9.063 15.966 1.00 97.00 86 GLN A N 1
ATOM 678 C CA . GLN A 1 86 ? -6.666 -7.850 16.528 1.00 97.00 86 GLN A CA 1
ATOM 679 C C . GLN A 1 86 ? -6.172 -6.943 15.400 1.00 97.00 86 GLN A C 1
ATOM 681 O O . GLN A 1 86 ? -5.523 -7.416 14.470 1.00 97.00 86 GLN A O 1
ATOM 686 N N . GLU A 1 87 ? -6.391 -5.636 15.537 1.00 95.25 87 GLU A N 1
ATOM 687 C CA . GLU A 1 87 ? -6.003 -4.632 14.539 1.00 95.25 87 GLU A CA 1
ATOM 688 C C . GLU A 1 87 ? -4.543 -4.787 14.089 1.00 95.25 87 GLU A C 1
ATOM 690 O O . GLU A 1 87 ? -4.253 -4.811 12.899 1.00 95.25 87 GLU A O 1
ATOM 695 N N . LYS A 1 88 ? -3.612 -5.006 15.024 1.00 95.69 88 LYS A N 1
ATOM 696 C CA . LYS A 1 88 ? -2.194 -5.220 14.700 1.00 95.69 88 LYS A CA 1
ATOM 697 C C . LYS A 1 88 ? -1.943 -6.478 13.858 1.00 95.69 88 LYS A C 1
ATOM 699 O O . LYS A 1 88 ? -1.057 -6.471 12.998 1.00 95.69 88 LYS A O 1
ATOM 704 N N . ASP A 1 89 ? -2.683 -7.552 14.116 1.00 97.56 89 ASP A N 1
ATOM 705 C CA . ASP A 1 89 ? -2.555 -8.811 13.378 1.00 97.56 89 ASP A CA 1
ATOM 706 C C . ASP A 1 89 ? -3.119 -8.636 11.961 1.00 97.56 89 ASP A C 1
ATOM 708 O O . ASP A 1 89 ? -2.476 -9.032 10.989 1.00 97.56 89 ASP A O 1
ATOM 712 N N . TRP A 1 90 ? -4.250 -7.933 11.836 1.00 97.88 90 TRP A N 1
ATOM 713 C CA . TRP A 1 90 ? -4.826 -7.543 10.549 1.00 97.88 90 TRP A CA 1
ATOM 714 C C . TRP A 1 90 ? -3.876 -6.649 9.742 1.00 97.88 90 TRP A C 1
ATOM 716 O O . TRP A 1 90 ? -3.589 -6.943 8.585 1.00 97.88 90 TRP A O 1
ATOM 726 N N . MET A 1 91 ? -3.292 -5.621 10.361 1.00 97.75 91 MET A N 1
ATOM 727 C CA . MET A 1 91 ? -2.307 -4.748 9.711 1.00 97.75 91 MET A CA 1
ATOM 728 C C . MET A 1 91 ? -1.078 -5.529 9.238 1.00 97.75 91 MET A C 1
ATOM 730 O O . MET A 1 91 ? -0.562 -5.287 8.148 1.00 97.75 91 MET A O 1
ATOM 734 N N . SER A 1 92 ? -0.628 -6.506 10.031 1.00 97.94 92 SER A N 1
ATOM 735 C CA . SER A 1 92 ? 0.486 -7.387 9.664 1.00 97.94 92 SER A CA 1
ATOM 736 C C . SER A 1 92 ? 0.130 -8.283 8.473 1.00 97.94 92 SER A C 1
ATOM 738 O O . SER A 1 92 ? 0.953 -8.464 7.576 1.00 97.94 92 SER A O 1
ATOM 740 N N . LEU A 1 93 ? -1.099 -8.804 8.426 1.00 97.81 93 LEU A N 1
ATOM 741 C CA . LEU A 1 93 ? -1.611 -9.574 7.293 1.00 97.81 93 LEU A CA 1
ATOM 742 C C . LEU A 1 93 ? -1.625 -8.723 6.014 1.00 97.81 93 LEU A C 1
ATOM 744 O O . LEU A 1 93 ? -1.077 -9.140 4.992 1.00 97.81 93 LEU A O 1
ATOM 748 N N . VAL A 1 94 ? -2.184 -7.509 6.081 1.00 98.25 94 VAL A N 1
ATOM 749 C CA . VAL A 1 94 ? -2.208 -6.574 4.945 1.00 98.25 94 VAL A CA 1
ATOM 750 C C . VAL A 1 94 ? -0.787 -6.224 4.491 1.00 98.25 94 VAL A C 1
ATOM 752 O O . VAL A 1 94 ? -0.523 -6.210 3.287 1.00 98.25 94 VAL A O 1
ATOM 755 N N . ALA A 1 95 ? 0.151 -6.007 5.418 1.00 98.50 95 ALA A N 1
ATOM 756 C CA . ALA A 1 95 ? 1.549 -5.718 5.098 1.00 98.50 95 ALA A CA 1
ATOM 757 C C . ALA A 1 95 ? 2.221 -6.862 4.316 1.00 98.50 95 ALA A C 1
ATOM 759 O O . ALA A 1 95 ? 2.817 -6.619 3.269 1.00 98.50 95 ALA A O 1
ATOM 760 N N . VAL A 1 96 ? 2.064 -8.114 4.764 1.00 98.50 96 VAL A N 1
ATOM 761 C CA . VAL A 1 96 ? 2.649 -9.295 4.095 1.00 98.50 96 VAL A CA 1
ATOM 762 C C . VAL A 1 96 ? 2.121 -9.452 2.666 1.00 98.50 96 VAL A C 1
ATOM 764 O O . VAL A 1 96 ? 2.886 -9.729 1.733 1.00 98.50 96 VAL A O 1
ATOM 767 N N . HIS A 1 97 ? 0.818 -9.253 2.470 1.00 98.44 97 HIS A N 1
ATOM 768 C CA . HIS A 1 97 ? 0.232 -9.295 1.134 1.00 98.44 97 HIS A CA 1
ATOM 769 C C . HIS A 1 97 ? 0.687 -8.120 0.259 1.00 98.44 97 HIS A C 1
ATOM 771 O O . HIS A 1 97 ? 0.962 -8.317 -0.925 1.00 98.44 97 HIS A O 1
ATOM 777 N N . SER A 1 98 ? 0.830 -6.928 0.839 1.00 98.56 98 SER A N 1
ATOM 778 C CA . SER A 1 98 ? 1.320 -5.733 0.144 1.00 98.56 98 SER A CA 1
ATOM 779 C C . SER A 1 98 ? 2.767 -5.901 -0.332 1.00 98.56 98 SER A C 1
ATOM 781 O O . SER A 1 98 ? 3.075 -5.589 -1.481 1.00 98.56 98 SER A O 1
ATOM 783 N N . ASP A 1 99 ? 3.646 -6.464 0.503 1.00 98.56 99 ASP A N 1
ATOM 784 C CA . ASP A 1 99 ? 5.032 -6.776 0.129 1.00 98.56 99 ASP A CA 1
ATOM 785 C C . ASP A 1 99 ? 5.092 -7.801 -1.013 1.00 98.56 99 ASP A C 1
ATOM 787 O O . ASP A 1 99 ? 5.853 -7.640 -1.971 1.00 98.56 99 ASP A O 1
ATOM 791 N N . SER A 1 100 ? 4.247 -8.834 -0.949 1.00 98.44 100 SER A N 1
ATOM 792 C CA . SER A 1 100 ? 4.151 -9.850 -2.005 1.00 98.44 100 SER A CA 1
ATOM 793 C C . SER A 1 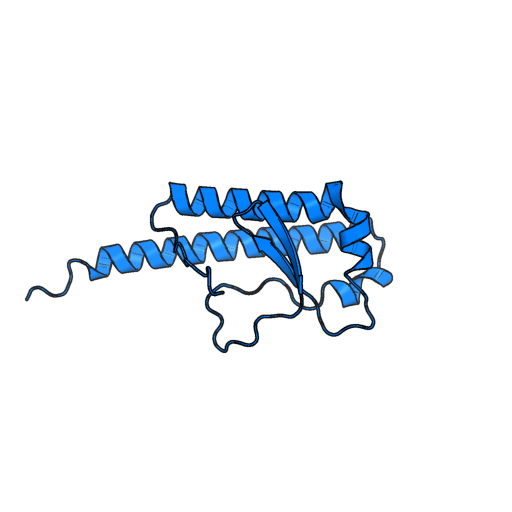100 ? 3.694 -9.241 -3.334 1.00 98.44 100 SER A C 1
ATOM 795 O O . SER A 1 100 ? 4.255 -9.546 -4.388 1.00 98.44 100 SER A O 1
ATOM 797 N N . TRP A 1 101 ? 2.712 -8.340 -3.285 1.00 98.31 101 TRP A N 1
ATOM 798 C CA . TRP A 1 101 ? 2.204 -7.627 -4.454 1.00 98.31 101 TRP A CA 1
ATOM 799 C C . TRP A 1 101 ? 3.248 -6.686 -5.073 1.00 98.31 101 TRP A C 1
ATOM 801 O O . TRP A 1 101 ? 3.442 -6.694 -6.289 1.00 98.31 101 TRP A O 1
ATOM 811 N N . LEU A 1 102 ? 3.990 -5.937 -4.251 1.00 98.31 102 LEU A N 1
ATOM 812 C CA . LEU A 1 102 ? 5.086 -5.083 -4.720 1.00 98.31 102 LEU A CA 1
ATOM 813 C C . LEU A 1 102 ? 6.163 -5.877 -5.465 1.00 98.31 102 LEU A C 1
ATOM 815 O O . LEU A 1 102 ? 6.652 -5.433 -6.506 1.00 98.31 102 LEU A O 1
ATOM 819 N N . LEU A 1 103 ? 6.531 -7.052 -4.944 1.00 97.50 103 LEU A N 1
ATOM 820 C CA . LEU A 1 103 ? 7.464 -7.944 -5.628 1.00 97.50 103 LEU A CA 1
ATOM 821 C C . LEU A 1 103 ? 6.873 -8.434 -6.952 1.00 97.50 103 LEU A C 1
ATOM 823 O O . LEU A 1 103 ? 7.551 -8.354 -7.973 1.00 97.50 103 LEU A O 1
ATOM 827 N N . ALA A 1 104 ? 5.611 -8.871 -6.969 1.00 97.00 104 ALA A N 1
ATOM 828 C CA . ALA A 1 104 ? 4.954 -9.318 -8.195 1.00 97.00 104 ALA A CA 1
ATOM 829 C C . ALA A 1 104 ? 4.976 -8.240 -9.295 1.00 97.00 104 ALA A C 1
ATOM 831 O O . ALA A 1 104 ? 5.326 -8.545 -10.434 1.00 97.00 104 ALA A O 1
ATOM 832 N N . ILE A 1 105 ? 4.688 -6.977 -8.957 1.00 95.31 105 ILE A N 1
ATOM 833 C CA . ILE A 1 105 ? 4.770 -5.845 -9.897 1.00 95.31 105 ILE A CA 1
ATOM 834 C C . ILE A 1 105 ? 6.202 -5.630 -10.398 1.00 95.31 105 ILE A C 1
ATOM 836 O O . ILE A 1 105 ? 6.418 -5.493 -11.603 1.00 95.31 105 ILE A O 1
ATOM 840 N N . ALA A 1 106 ? 7.189 -5.613 -9.498 1.00 94.44 106 ALA A N 1
ATOM 841 C CA . ALA A 1 106 ? 8.581 -5.388 -9.883 1.00 94.44 106 ALA A CA 1
ATOM 842 C C . ALA A 1 106 ? 9.089 -6.475 -10.846 1.00 94.44 106 ALA A C 1
ATOM 844 O O . ALA A 1 106 ? 9.723 -6.164 -11.854 1.00 94.44 106 ALA A O 1
ATOM 845 N N . TYR A 1 107 ? 8.763 -7.743 -10.574 1.00 92.75 107 TYR A N 1
ATOM 846 C CA . TYR A 1 107 ? 9.101 -8.858 -11.459 1.00 92.75 107 TYR A CA 1
ATOM 847 C C . TYR A 1 107 ? 8.316 -8.824 -12.772 1.00 92.75 107 TYR A C 1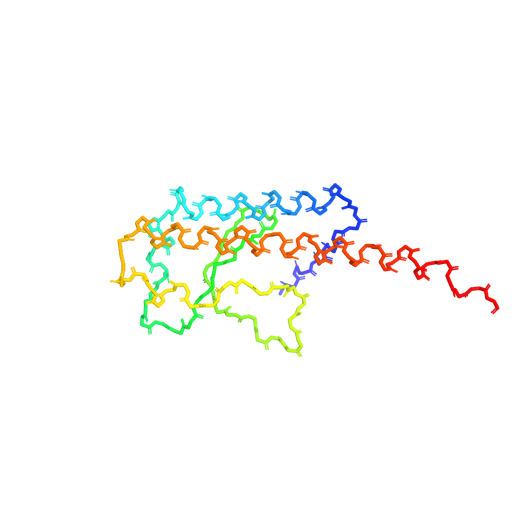
ATOM 849 O O . TYR A 1 107 ? 8.885 -9.144 -13.811 1.00 92.75 107 TYR A O 1
ATOM 857 N N . TYR A 1 108 ? 7.047 -8.407 -12.758 1.00 92.75 108 TYR A N 1
ATOM 858 C CA . TYR A 1 108 ? 6.255 -8.237 -13.976 1.00 92.75 108 TYR A CA 1
ATOM 859 C C . TYR A 1 108 ? 6.911 -7.233 -14.936 1.00 92.75 108 TYR A C 1
ATOM 861 O O . 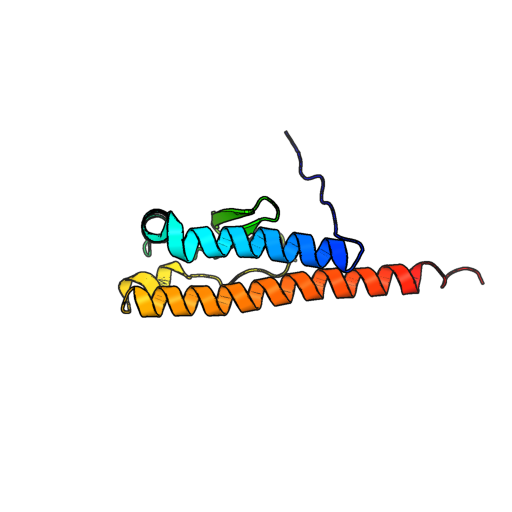TYR A 1 108 ? 7.126 -7.550 -16.108 1.00 92.75 108 TYR A O 1
ATOM 869 N N . PHE A 1 109 ? 7.303 -6.056 -14.438 1.00 90.12 109 PHE A N 1
ATOM 870 C CA . PHE A 1 109 ? 8.015 -5.074 -15.259 1.00 90.12 109 PHE A CA 1
ATOM 871 C C . PHE A 1 109 ? 9.403 -5.567 -15.683 1.00 90.12 109 PHE A C 1
ATOM 873 O O . PHE A 1 109 ? 9.775 -5.414 -16.846 1.00 90.12 109 PHE A O 1
ATOM 880 N N . GLY A 1 110 ? 10.142 -6.219 -14.779 1.00 87.62 110 GLY A N 1
ATOM 881 C CA . GLY A 1 110 ? 11.443 -6.814 -15.097 1.00 87.62 110 GLY A CA 1
ATOM 882 C C . GLY A 1 110 ? 11.370 -7.854 -16.220 1.00 87.62 110 GLY A C 1
ATOM 883 O O . GLY A 1 110 ? 12.182 -7.825 -17.140 1.00 87.62 110 GLY A O 1
ATOM 884 N N . ALA A 1 111 ? 10.358 -8.724 -16.202 1.00 86.44 111 ALA A N 1
ATOM 885 C CA . ALA A 1 111 ? 10.148 -9.715 -17.252 1.00 86.44 111 ALA A CA 1
ATOM 886 C C . ALA A 1 111 ? 9.809 -9.056 -18.598 1.00 86.44 111 ALA A C 1
ATOM 888 O O . ALA A 1 111 ? 10.374 -9.440 -19.621 1.00 86.44 111 ALA A O 1
ATOM 889 N N . ARG A 1 112 ? 8.935 -8.035 -18.620 1.00 76.19 112 ARG A N 1
ATOM 890 C CA . ARG A 1 112 ? 8.612 -7.295 -19.858 1.00 76.19 112 ARG A CA 1
ATOM 891 C C . ARG A 1 112 ? 9.848 -6.637 -20.475 1.00 76.19 112 ARG A C 1
ATOM 893 O O . ARG A 1 112 ? 10.018 -6.710 -21.689 1.00 76.19 112 ARG A O 1
ATOM 900 N N . PHE A 1 113 ? 10.738 -6.086 -19.650 1.00 67.69 113 PHE A N 1
ATOM 901 C CA . PHE A 1 113 ? 12.005 -5.522 -20.116 1.00 67.69 113 PHE A CA 1
ATOM 902 C C . PHE A 1 113 ? 12.900 -6.553 -20.830 1.00 67.69 113 PHE A C 1
ATOM 904 O O . PHE A 1 113 ? 13.494 -6.251 -21.867 1.00 67.69 113 PHE A O 1
ATOM 911 N N . GLU A 1 114 ? 13.011 -7.779 -20.313 1.00 60.66 114 GLU A N 1
ATOM 912 C CA . GLU A 1 114 ? 13.809 -8.829 -20.964 1.00 60.66 114 GLU A CA 1
ATOM 913 C C . GLU A 1 114 ? 13.207 -9.265 -22.312 1.00 60.66 114 GLU A C 1
ATOM 915 O O . GLU A 1 114 ? 13.948 -9.473 -23.276 1.00 60.66 114 GLU A O 1
ATOM 920 N N . PHE A 1 115 ? 11.875 -9.331 -22.425 1.00 54.84 115 PHE A N 1
ATOM 921 C CA . PHE A 1 115 ? 11.199 -9.661 -23.687 1.00 54.84 115 PHE A CA 1
ATOM 922 C C . PHE A 1 115 ? 11.409 -8.603 -24.781 1.00 54.84 115 PHE A C 1
ATOM 924 O O . PHE A 1 115 ? 11.626 -8.967 -25.942 1.00 54.84 115 PHE A O 1
ATOM 931 N N . ASP A 1 116 ? 11.416 -7.316 -24.435 1.00 55.97 116 ASP A N 1
ATOM 932 C CA . ASP A 1 116 ? 11.647 -6.238 -25.407 1.00 55.97 116 ASP A CA 1
ATOM 933 C C . ASP A 1 116 ? 13.096 -6.248 -25.937 1.00 55.97 116 ASP A C 1
ATOM 935 O O . ASP A 1 116 ? 13.334 -6.072 -27.135 1.00 55.97 116 ASP A O 1
ATOM 939 N N . ASN A 1 117 ? 14.078 -6.565 -25.085 1.00 55.50 117 ASN A N 1
ATOM 940 C CA . ASN A 1 117 ? 15.478 -6.705 -25.509 1.00 55.50 117 ASN A CA 1
ATOM 941 C C . ASN A 1 117 ? 15.722 -7.934 -26.403 1.00 55.50 117 ASN A C 1
ATOM 943 O O . ASN A 1 117 ? 16.568 -7.889 -27.299 1.00 55.50 117 ASN A O 1
ATOM 947 N N . LEU A 1 118 ? 14.995 -9.034 -26.177 1.00 51.81 118 LEU A N 1
ATOM 948 C CA . LEU A 1 118 ? 15.114 -10.257 -26.979 1.00 51.81 118 LEU A CA 1
ATOM 949 C C . LEU A 1 118 ? 14.393 -10.150 -28.331 1.00 51.81 118 LEU A C 1
ATOM 951 O O . LEU A 1 118 ? 14.855 -10.716 -29.321 1.00 51.81 118 LEU A O 1
ATOM 955 N N . THR A 1 119 ? 13.284 -9.411 -28.400 1.00 52.09 119 THR A N 1
ATOM 956 C CA . THR A 1 119 ? 12.507 -9.233 -29.639 1.00 52.09 119 THR A CA 1
ATOM 957 C C . THR A 1 119 ? 13.049 -8.119 -30.541 1.00 52.09 119 THR A C 1
ATOM 959 O O . THR A 1 119 ? 12.880 -8.198 -31.758 1.00 52.09 119 THR A O 1
ATOM 962 N N . GLY A 1 120 ? 13.792 -7.147 -29.996 1.00 48.59 120 GLY A N 1
ATOM 963 C CA . GLY A 1 120 ? 14.408 -6.049 -30.757 1.00 48.59 120 GLY A CA 1
ATOM 964 C C . GLY A 1 120 ? 15.528 -6.443 -31.736 1.00 48.59 120 GLY A C 1
ATOM 965 O O . GLY A 1 120 ? 15.892 -5.635 -32.584 1.00 48.59 120 GLY A O 1
ATOM 966 N N . ASN A 1 121 ? 16.050 -7.675 -31.668 1.00 45.38 121 ASN A N 1
ATOM 967 C CA . ASN A 1 121 ? 17.124 -8.174 -32.547 1.00 45.38 121 ASN A CA 1
ATOM 968 C C . ASN A 1 121 ? 16.766 -9.461 -33.323 1.00 45.38 121 ASN A C 1
ATOM 970 O O . ASN A 1 121 ? 17.639 -10.043 -33.965 1.00 45.38 121 ASN A O 1
ATOM 974 N N . ALA A 1 122 ? 15.511 -9.923 -33.290 1.00 45.78 122 ALA A N 1
ATOM 975 C CA . ALA A 1 122 ? 15.154 -11.271 -33.759 1.00 45.78 122 ALA A CA 1
ATOM 976 C C . ALA A 1 122 ? 14.282 -11.348 -35.031 1.00 45.78 122 ALA A C 1
ATOM 978 O O . ALA A 1 122 ? 13.812 -12.433 -35.362 1.00 45.78 122 ALA A O 1
ATOM 979 N N . PHE A 1 123 ? 14.101 -10.259 -35.790 1.00 41.44 123 PHE A N 1
ATOM 980 C CA . PHE A 1 123 ? 13.412 -10.300 -37.097 1.00 41.44 123 PHE A CA 1
ATOM 981 C C . PHE A 1 123 ? 14.130 -9.501 -38.193 1.00 41.44 123 PHE A C 1
ATOM 983 O O . PHE A 1 123 ? 13.534 -8.694 -38.900 1.00 41.44 123 PHE A O 1
ATOM 990 N N . SER A 1 124 ? 15.427 -9.759 -38.355 1.00 40.78 124 SER A N 1
ATOM 991 C CA . SER A 1 124 ? 16.144 -9.462 -39.598 1.00 40.78 124 SER A CA 1
ATOM 992 C C . SER A 1 124 ? 16.751 -10.759 -40.129 1.00 40.78 124 SER A C 1
ATOM 994 O O . SER A 1 124 ? 17.940 -11.015 -39.943 1.00 40.78 124 SER A O 1
ATOM 996 N N . ILE A 1 125 ? 15.915 -11.587 -40.757 1.00 41.81 125 ILE A N 1
ATOM 997 C CA . ILE A 1 125 ? 16.335 -12.645 -41.686 1.00 41.81 125 ILE A CA 1
ATOM 998 C C . ILE A 1 125 ? 15.534 -12.457 -42.969 1.00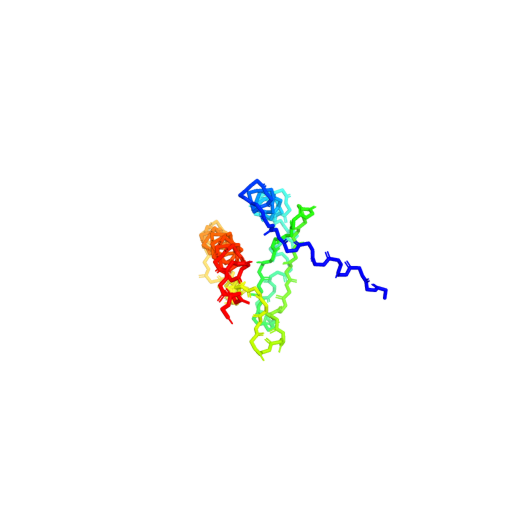 41.81 125 ILE A C 1
ATOM 1000 O O . ILE A 1 125 ? 14.303 -12.265 -42.843 1.00 41.81 125 ILE A O 1
#

Radius of gyration: 16.81 Å; chains: 1; bounding box: 37×27×58 Å

Foldseek 3Di:
DDPPPVPLPQDLVSLVLFLVLQVLQLVCCLPVVVVVNLVVLALVDAWWFWTGGSNSHIDIDAWDPDVVDPADTFDTRLSNCCVVDPNVVSSVVNVVSSVVRSVRRSVVSVVVNVVCVVVVPPPDD

pLDDT: mean 86.99, std 18.65, range [32.12, 98.75]

Organism: Pisum sativum (NCBI:txid3888)

Secondary structure (DSSP, 8-state):
----------SHHHHHHHHHHHHHHHHHHTTTSHHHHHHH--TTSS--EEEE-TTS-EEEEPPP-SSS-SS----S-TTTTGGGS-HHHHHHHHHHHHHHHHHHHHHHHHHHHHHHHHHTTS---

InterPro domains:
  IPR021998 Alfin, N-terminal [PF12165] (11-116)
  IPR045104 Alfin [PTHR12321] (8-117)